Protein AF-A0A1B6LDK2-F1 (afdb_monomer)

Organism: NCBI:txid36148

pLDDT: mean 90.4, std 9.81, range [35.25, 97.88]

Mean predicted aligned error: 4.32 Å

Radius of gyration: 14.38 Å; Cα contacts (8 Å, |Δi|>4): 244; chains: 1; bounding box: 28×33×37 Å

Structure (mmCIF, N/CA/C/O backbone):
data_AF-A0A1B6LDK2-F1
#
_entry.id   AF-A0A1B6LDK2-F1
#
loop_
_atom_site.group_PDB
_atom_site.id
_atom_site.type_symbol
_atom_site.label_atom_id
_atom_site.label_alt_id
_atom_site.label_comp_id
_atom_site.label_asym_id
_atom_site.label_entity_id
_atom_site.label_seq_id
_atom_site.pdbx_PDB_ins_code
_atom_site.Cartn_x
_atom_site.Cartn_y
_atom_site.Cartn_z
_atom_site.occupancy
_atom_site.B_iso_or_equiv
_atom_site.auth_seq_id
_ato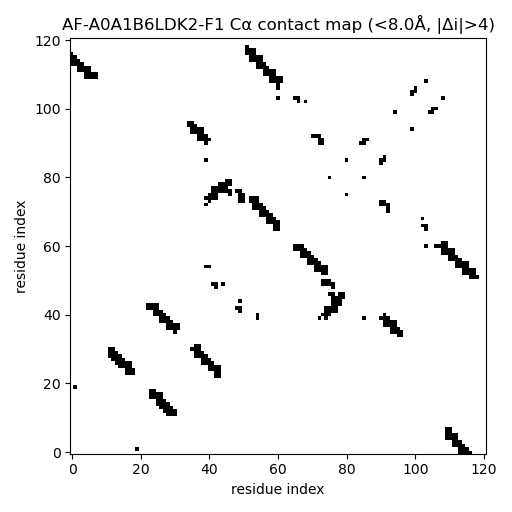m_site.auth_comp_id
_atom_site.auth_asym_id
_atom_site.auth_atom_id
_atom_site.pdbx_PDB_model_num
ATOM 1 N N . GLN A 1 1 ? 1.853 15.120 -6.202 1.00 83.88 1 GLN A N 1
ATOM 2 C CA . GLN A 1 1 ? 1.482 14.537 -4.896 1.00 83.88 1 GLN A CA 1
ATOM 3 C C . GLN A 1 1 ? -0.021 14.329 -4.899 1.00 83.88 1 GLN A C 1
ATOM 5 O O . GLN A 1 1 ? -0.704 15.150 -5.495 1.00 83.88 1 GLN A O 1
ATOM 10 N N . PHE A 1 2 ? -0.528 13.262 -4.289 1.00 91.06 2 PHE A N 1
ATOM 11 C CA . PHE A 1 2 ? -1.969 13.089 -4.068 1.00 91.06 2 PHE A CA 1
ATOM 12 C C . PHE A 1 2 ? -2.224 12.396 -2.729 1.00 91.06 2 PHE A C 1
ATOM 14 O O . PHE A 1 2 ? -1.321 11.740 -2.202 1.00 91.06 2 PHE A O 1
ATOM 21 N N . THR A 1 3 ? -3.448 12.519 -2.220 1.00 92.25 3 THR A N 1
ATOM 22 C CA . THR A 1 3 ? -3.990 11.752 -1.092 1.00 92.25 3 THR A CA 1
ATOM 23 C C . THR A 1 3 ? -5.443 11.374 -1.383 1.00 92.25 3 THR A C 1
ATOM 25 O O . THR A 1 3 ? -6.170 12.127 -2.029 1.00 92.25 3 THR A O 1
ATOM 28 N N . THR A 1 4 ? -5.865 10.189 -0.954 1.00 92.19 4 THR A N 1
ATOM 29 C CA . THR A 1 4 ? -7.238 9.699 -1.109 1.00 92.19 4 THR A CA 1
ATOM 30 C C . THR A 1 4 ? -7.593 8.758 0.038 1.00 92.19 4 THR A C 1
ATOM 32 O O . THR A 1 4 ? -6.749 7.984 0.492 1.00 92.19 4 THR A O 1
ATOM 35 N N . ASP A 1 5 ? -8.825 8.840 0.533 1.00 91.12 5 ASP A N 1
ATOM 36 C CA . ASP A 1 5 ? -9.326 7.923 1.554 1.00 91.12 5 ASP A CA 1
ATOM 37 C C . ASP A 1 5 ? -9.836 6.641 0.884 1.00 91.12 5 ASP A C 1
ATOM 39 O O . ASP A 1 5 ? -10.576 6.677 -0.101 1.00 91.12 5 ASP A O 1
ATOM 43 N N . ILE A 1 6 ? -9.440 5.496 1.428 1.00 88.69 6 ILE A N 1
ATOM 44 C CA . ILE A 1 6 ? -9.841 4.185 0.938 1.00 88.69 6 ILE A CA 1
ATOM 45 C C . ILE A 1 6 ? -11.140 3.755 1.626 1.00 88.69 6 ILE A C 1
ATOM 47 O O . ILE A 1 6 ? -11.262 3.910 2.846 1.00 88.69 6 ILE A O 1
ATOM 51 N N . PRO A 1 7 ? -12.114 3.199 0.879 1.00 78.38 7 PRO A N 1
ATOM 52 C CA . PRO A 1 7 ? -13.342 2.693 1.470 1.00 78.38 7 PRO A CA 1
ATOM 53 C C . PRO A 1 7 ? -13.058 1.658 2.571 1.00 78.38 7 PRO A C 1
ATOM 55 O O . PRO A 1 7 ? -12.173 0.819 2.403 1.00 78.38 7 PRO A O 1
ATOM 58 N N . PRO A 1 8 ? -13.823 1.663 3.676 1.00 68.75 8 PRO A N 1
ATOM 59 C CA . PRO A 1 8 ? -13.591 0.766 4.810 1.00 68.75 8 PRO A CA 1
ATOM 60 C C . PRO A 1 8 ? -13.906 -0.711 4.508 1.00 68.75 8 PRO A C 1
ATOM 62 O O . PRO A 1 8 ? -13.569 -1.582 5.300 1.00 68.75 8 PRO 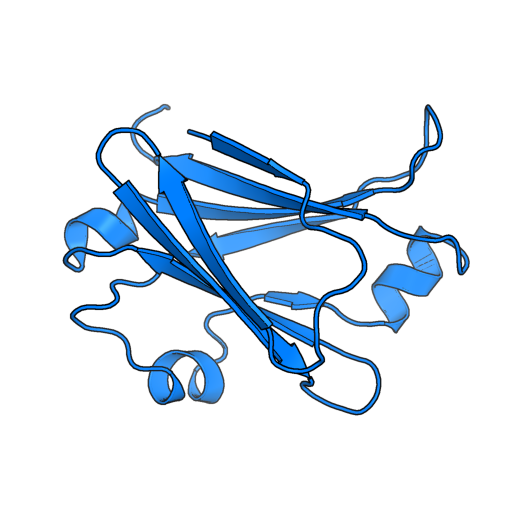A O 1
ATOM 65 N N . CYS A 1 9 ? -14.556 -1.009 3.381 1.00 64.88 9 CYS A N 1
ATOM 66 C CA . CYS A 1 9 ? -15.051 -2.335 3.008 1.00 64.88 9 CYS A CA 1
ATOM 67 C C . CYS A 1 9 ? -14.169 -3.037 1.963 1.00 64.88 9 CYS A C 1
ATOM 69 O O . CYS A 1 9 ? -14.661 -3.549 0.956 1.00 64.88 9 CYS A O 1
ATOM 71 N N . LEU A 1 10 ? -12.854 -3.049 2.176 1.00 66.69 10 LEU A N 1
ATOM 72 C CA . LEU A 1 10 ? -11.965 -3.769 1.273 1.00 66.69 10 LEU A CA 1
ATOM 73 C C . LEU A 1 10 ? -12.091 -5.288 1.462 1.00 66.69 10 LEU A C 1
ATOM 75 O O . LEU A 1 10 ? -12.086 -5.756 2.600 1.00 66.69 10 LEU A O 1
ATOM 79 N N . PRO A 1 11 ? -12.156 -6.073 0.371 1.00 69.56 11 PRO A N 1
ATOM 80 C CA . PRO A 1 11 ? -12.023 -7.522 0.462 1.00 69.56 11 PRO A CA 1
ATOM 81 C C . PRO A 1 11 ? -10.626 -7.896 0.981 1.00 69.56 11 PRO A C 1
ATOM 83 O O . PRO A 1 11 ? -9.674 -7.139 0.778 1.00 69.56 11 PRO A O 1
ATOM 86 N N . GLU A 1 12 ? -10.485 -9.084 1.584 1.00 73.00 12 GLU A N 1
ATOM 87 C CA . GLU A 1 12 ? -9.219 -9.574 2.169 1.00 73.00 12 GLU A CA 1
ATOM 88 C C . GLU A 1 12 ? -8.030 -9.418 1.204 1.00 73.00 12 GLU A C 1
ATOM 90 O O . GLU A 1 12 ? -6.944 -9.004 1.595 1.00 73.00 12 GLU A O 1
ATOM 95 N N . HIS A 1 13 ? -8.258 -9.638 -0.093 1.00 85.81 13 HIS A N 1
ATOM 96 C CA . HIS A 1 13 ? -7.269 -9.427 -1.148 1.00 85.81 13 HIS A CA 1
ATOM 97 C C . HIS A 1 13 ? -7.623 -8.244 -2.056 1.00 85.81 13 HIS A C 1
ATOM 99 O O . HIS A 1 13 ? -7.931 -8.417 -3.237 1.00 85.81 13 HIS A O 1
ATOM 105 N N . ALA A 1 14 ? -7.506 -7.019 -1.558 1.00 90.88 14 ALA A N 1
ATOM 106 C CA . ALA A 1 14 ? -7.812 -5.832 -2.349 1.00 90.88 14 ALA A CA 1
ATOM 107 C C . ALA A 1 14 ? -6.707 -5.477 -3.359 1.00 90.88 14 ALA A C 1
ATOM 109 O O . ALA A 1 14 ? -5.509 -5.566 -3.080 1.00 90.88 14 ALA A O 1
ATOM 110 N N . LEU A 1 15 ? -7.119 -5.073 -4.560 1.00 93.44 15 LEU A N 1
ATOM 111 C CA . LEU A 1 15 ? -6.303 -4.332 -5.519 1.00 93.44 15 LEU A CA 1
ATOM 112 C C . LEU A 1 15 ? -7.090 -3.080 -5.895 1.00 93.44 15 LEU A C 1
ATOM 114 O O . LEU A 1 15 ? -8.198 -3.185 -6.414 1.00 93.44 15 LEU A O 1
ATOM 118 N N . ILE A 1 16 ? -6.519 -1.916 -5.622 1.00 93.50 16 ILE A N 1
ATOM 119 C CA . ILE A 1 16 ? -7.155 -0.627 -5.866 1.00 93.50 16 ILE A CA 1
ATOM 120 C C . ILE A 1 16 ? -6.326 0.111 -6.899 1.00 93.50 16 ILE A C 1
ATOM 122 O O . ILE A 1 16 ? -5.148 0.403 -6.681 1.00 93.50 16 ILE A O 1
ATOM 126 N N . THR A 1 17 ? -6.950 0.416 -8.027 1.00 94.44 17 THR A N 1
ATOM 127 C CA . THR A 1 17 ? -6.352 1.280 -9.037 1.00 94.44 17 THR A CA 1
ATOM 128 C C . THR A 1 17 ? -6.654 2.727 -8.688 1.00 94.44 17 THR A C 1
ATOM 130 O O . THR A 1 17 ? -7.810 3.101 -8.512 1.00 94.44 17 THR A O 1
ATOM 133 N N . ILE A 1 18 ? -5.609 3.543 -8.591 1.00 93.75 18 ILE A N 1
ATOM 134 C CA . ILE A 1 18 ? -5.713 4.974 -8.321 1.00 93.75 18 ILE A CA 1
ATOM 135 C C . ILE A 1 18 ? -5.136 5.704 -9.525 1.00 93.75 18 ILE A C 1
ATOM 137 O O . ILE A 1 18 ? -3.964 5.536 -9.861 1.00 93.75 18 ILE A O 1
ATOM 141 N N . THR A 1 19 ? -5.957 6.506 -10.188 1.00 93.50 19 THR A N 1
ATOM 142 C CA . THR A 1 19 ? -5.551 7.301 -11.348 1.00 93.50 19 THR A CA 1
ATOM 143 C C . THR A 1 19 ? -5.467 8.769 -10.966 1.00 93.50 19 THR A C 1
ATOM 145 O O . THR A 1 19 ? -6.415 9.322 -10.413 1.00 93.50 19 THR A O 1
ATOM 148 N N . THR A 1 20 ? -4.352 9.410 -11.296 1.00 88.94 20 THR A N 1
ATOM 149 C CA . THR A 1 20 ? -4.202 10.869 -11.251 1.00 88.94 20 THR A CA 1
ATOM 150 C C . THR A 1 20 ? -3.914 11.378 -12.656 1.00 88.94 20 THR A C 1
ATOM 152 O O . THR A 1 20 ? -3.608 10.592 -13.554 1.00 88.94 20 THR A O 1
ATOM 155 N N . GLU A 1 21 ? -3.920 12.694 -12.851 1.00 80.94 21 GLU A N 1
ATOM 156 C CA . GLU A 1 21 ? -3.440 13.289 -14.099 1.00 80.94 21 GLU A CA 1
ATOM 157 C C . GLU A 1 21 ? -1.997 12.816 -14.375 1.00 80.94 21 GLU A C 1
ATOM 159 O O . GLU A 1 21 ? -1.064 13.108 -13.625 1.00 80.94 21 GLU A O 1
ATOM 164 N N . GLY A 1 22 ? -1.834 11.971 -15.397 1.00 84.69 22 GLY A N 1
ATOM 165 C CA . GLY A 1 22 ? -0.543 11.444 -15.854 1.00 84.69 22 GLY A CA 1
ATOM 166 C C . GLY A 1 22 ? -0.013 10.177 -15.167 1.00 84.69 22 GLY A C 1
ATOM 167 O O . GLY A 1 22 ? 1.037 9.674 -15.579 1.00 84.69 22 GLY A O 1
ATOM 168 N N . ASN A 1 23 ? -0.689 9.618 -14.156 1.00 91.50 23 ASN A N 1
ATOM 169 C CA . ASN A 1 23 ? -0.205 8.415 -13.468 1.00 91.50 23 ASN A CA 1
ATOM 170 C C . ASN A 1 23 ? -1.315 7.423 -13.129 1.00 91.50 23 ASN A C 1
ATOM 172 O O . ASN A 1 23 ? -2.422 7.797 -12.757 1.00 91.50 23 ASN A O 1
ATOM 176 N N . VAL A 1 24 ? -0.963 6.140 -13.185 1.00 95.44 24 VAL A N 1
ATOM 177 C CA . VAL A 1 24 ? -1.794 5.040 -12.696 1.00 95.44 24 VAL A CA 1
ATOM 178 C C . VAL A 1 24 ? -1.007 4.310 -11.623 1.00 95.44 24 VAL A C 1
ATOM 180 O O . VAL A 1 24 ? 0.142 3.924 -11.845 1.00 95.44 24 VAL A O 1
ATOM 183 N N . TYR A 1 25 ? -1.625 4.137 -10.466 1.00 96.44 25 TYR A N 1
ATOM 184 C CA . TYR A 1 25 ? -1.077 3.427 -9.326 1.00 96.44 25 TYR A CA 1
ATOM 185 C C . TYR A 1 25 ? -1.943 2.220 -9.002 1.00 96.44 25 TYR A C 1
ATOM 187 O O . TYR A 1 25 ? -3.151 2.226 -9.232 1.00 96.44 25 TYR A O 1
ATOM 195 N N . PHE A 1 26 ? -1.322 1.199 -8.432 1.00 96.31 26 PHE A N 1
ATOM 196 C CA . PHE A 1 26 ? -1.990 -0.011 -7.984 1.00 96.31 26 PHE A CA 1
ATOM 197 C C . PHE A 1 26 ? -1.621 -0.244 -6.531 1.00 96.31 26 PHE A C 1
ATOM 199 O O . PHE A 1 26 ? -0.515 -0.703 -6.250 1.00 96.31 26 PHE A O 1
ATOM 206 N N . LEU A 1 27 ? -2.523 0.093 -5.614 1.00 96.25 27 LEU A N 1
ATOM 207 C CA . LEU A 1 27 ? -2.383 -0.266 -4.211 1.00 96.25 27 LEU A CA 1
ATOM 208 C C . LEU A 1 27 ? -2.868 -1.699 -4.032 1.00 96.25 27 LEU A C 1
ATOM 210 O O . LEU A 1 27 ? -4.005 -2.031 -4.369 1.00 96.25 27 LEU A O 1
ATOM 214 N N . LYS A 1 28 ? -2.012 -2.542 -3.477 1.00 95.44 28 LYS A N 1
ATOM 215 C CA . LYS A 1 28 ? -2.317 -3.933 -3.193 1.00 95.44 28 LYS A CA 1
ATOM 216 C C . LYS A 1 28 ? -2.239 -4.158 -1.694 1.00 95.44 28 LYS A C 1
ATOM 218 O O . LYS A 1 28 ? -1.282 -3.724 -1.059 1.00 95.44 28 LYS A O 1
ATOM 223 N N . ILE A 1 29 ? -3.262 -4.809 -1.154 1.00 94.44 29 ILE A N 1
ATOM 224 C CA . ILE A 1 29 ? -3.376 -5.143 0.266 1.00 94.44 29 ILE A CA 1
ATOM 225 C C . ILE A 1 29 ? -3.774 -6.611 0.357 1.00 94.44 29 ILE A C 1
ATOM 227 O O . ILE A 1 29 ? -4.647 -7.059 -0.391 1.00 94.44 29 ILE A O 1
ATOM 231 N N . ILE A 1 30 ? -3.104 -7.355 1.231 1.00 94.38 30 ILE A N 1
ATOM 232 C CA . ILE A 1 30 ? -3.398 -8.763 1.506 1.00 94.38 30 ILE A CA 1
ATOM 233 C C . ILE A 1 30 ? -3.238 -9.106 2.981 1.00 94.38 30 ILE A C 1
ATOM 235 O O . ILE A 1 30 ? -2.450 -8.444 3.663 1.00 94.38 30 ILE A O 1
ATOM 239 N N . PRO A 1 31 ? -3.909 -10.162 3.468 1.00 93.31 31 PRO A N 1
ATOM 240 C CA . PRO A 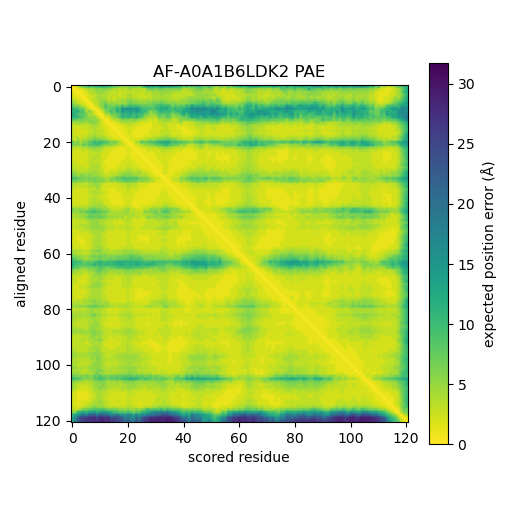1 31 ? -3.596 -10.734 4.764 1.00 93.31 31 PRO A CA 1
ATOM 241 C C . PRO A 1 31 ? -2.166 -11.282 4.756 1.00 93.31 31 PRO A C 1
ATOM 243 O O . PRO A 1 31 ? -1.732 -11.948 3.810 1.00 93.31 31 PRO A O 1
ATOM 246 N N . LYS A 1 32 ? -1.421 -10.995 5.822 1.00 91.3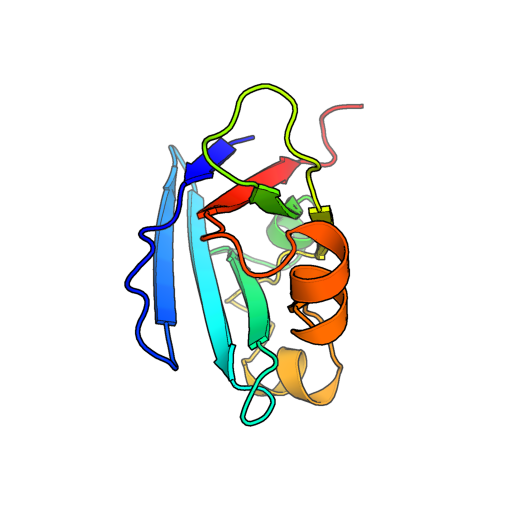1 32 LYS A N 1
ATOM 247 C CA . LYS A 1 32 ? -0.151 -11.664 6.132 1.00 91.31 32 LYS A CA 1
ATOM 248 C C . LYS A 1 32 ? -0.380 -12.855 7.065 1.00 91.31 32 LYS A C 1
ATOM 250 O O . LYS A 1 32 ? 0.344 -13.844 6.974 1.00 91.31 32 LYS A O 1
ATOM 255 N N . ASN A 1 33 ? -1.368 -12.732 7.945 1.00 9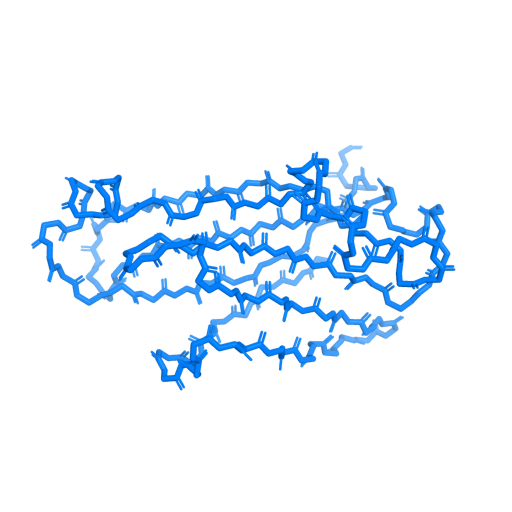0.25 33 ASN A N 1
ATOM 256 C CA . ASN A 1 33 ? -1.911 -13.746 8.848 1.00 90.25 33 ASN A CA 1
ATOM 257 C C . ASN A 1 33 ? -3.370 -13.352 9.177 1.00 90.25 33 ASN A C 1
ATOM 259 O O . ASN A 1 33 ? -3.904 -12.441 8.544 1.00 90.25 33 ASN A O 1
ATOM 263 N N . ASP A 1 34 ? -3.995 -13.998 10.164 1.00 84.88 34 ASP A N 1
ATOM 264 C CA . ASP A 1 34 ? -5.402 -13.772 10.549 1.00 84.88 34 ASP A CA 1
ATOM 265 C C . ASP A 1 34 ? -5.722 -12.333 10.998 1.00 84.88 34 ASP A C 1
ATOM 267 O O . ASP A 1 34 ? -6.889 -11.955 11.107 1.00 84.88 34 ASP A O 1
ATOM 271 N N . SER A 1 35 ? -4.705 -11.523 11.299 1.00 86.88 35 SER A N 1
ATOM 272 C CA . SER A 1 35 ? -4.875 -10.192 11.886 1.00 86.88 35 SER A CA 1
ATOM 273 C C . SER A 1 35 ? -4.099 -9.073 11.198 1.00 86.88 35 SER A C 1
ATOM 275 O O . SER A 1 35 ? -4.535 -7.922 11.227 1.00 86.88 35 SER A O 1
ATOM 277 N N . ASP A 1 36 ? -2.949 -9.383 10.612 1.00 93.12 36 ASP A N 1
ATOM 278 C CA . ASP A 1 36 ? -2.039 -8.402 10.038 1.00 93.12 36 ASP A CA 1
ATOM 279 C C . ASP A 1 36 ? -2.222 -8.305 8.531 1.00 93.12 36 ASP A C 1
ATOM 281 O O . ASP A 1 36 ? -2.413 -9.306 7.834 1.00 93.12 36 ASP A O 1
ATOM 285 N N . PHE A 1 37 ? -2.044 -7.096 8.009 1.00 93.12 37 PHE A N 1
ATOM 286 C CA . PHE A 1 37 ? -2.124 -6.829 6.580 1.00 93.12 37 PHE A CA 1
ATOM 287 C C . PHE A 1 37 ? -0.780 -6.385 6.031 1.00 93.12 37 PHE A C 1
ATOM 289 O O . PHE A 1 37 ? -0.048 -5.623 6.659 1.00 93.12 37 PHE A O 1
ATOM 296 N N . PHE A 1 38 ? -0.471 -6.821 4.818 1.00 95.94 38 PHE A N 1
ATOM 297 C CA . PHE A 1 38 ? 0.682 -6.359 4.070 1.00 95.94 38 PHE A CA 1
ATOM 298 C C . PHE A 1 38 ? 0.221 -5.545 2.866 1.00 95.94 38 PHE A C 1
ATOM 300 O O . PHE A 1 38 ? -0.578 -6.014 2.051 1.00 95.94 38 PHE A O 1
ATOM 307 N N . ALA A 1 39 ? 0.713 -4.312 2.775 1.00 95.81 39 ALA A N 1
ATOM 308 C CA . ALA A 1 39 ? 0.298 -3.342 1.776 1.00 95.81 39 ALA A CA 1
ATOM 309 C C . ALA A 1 39 ? 1.493 -2.769 1.013 1.00 95.81 39 ALA A C 1
ATOM 311 O O . ALA A 1 39 ? 2.543 -2.475 1.582 1.00 95.81 39 ALA A O 1
ATOM 312 N N . TRP A 1 40 ? 1.336 -2.561 -0.286 1.00 97.62 40 TRP A N 1
ATOM 313 C CA . TRP A 1 40 ? 2.326 -1.876 -1.112 1.00 97.62 40 TRP A CA 1
ATOM 314 C C . TRP A 1 40 ? 1.656 -1.263 -2.325 1.00 97.62 40 TRP A C 1
ATOM 316 O O . TRP A 1 40 ? 0.471 -1.471 -2.582 1.00 97.62 40 TRP A O 1
ATOM 326 N N . MET A 1 41 ? 2.438 -0.521 -3.101 1.00 97.69 41 MET A N 1
ATOM 327 C CA . MET A 1 41 ? 1.924 0.130 -4.286 1.00 97.69 41 MET A CA 1
ATOM 328 C C . MET A 1 41 ? 2.876 0.003 -5.466 1.00 97.69 41 MET A C 1
ATOM 330 O O . MET A 1 41 ? 4.087 0.192 -5.330 1.00 97.69 41 MET A O 1
ATOM 334 N N . TRP A 1 42 ? 2.298 -0.261 -6.633 1.00 97.88 42 TRP A N 1
ATOM 335 C CA . TRP A 1 42 ? 2.967 -0.095 -7.913 1.00 97.88 42 TRP A CA 1
ATOM 336 C C . TRP A 1 42 ? 2.573 1.214 -8.589 1.00 97.88 42 TRP A C 1
ATOM 338 O O . TRP A 1 42 ? 1.474 1.725 -8.387 1.00 97.88 42 TRP A O 1
ATOM 348 N N . VAL A 1 43 ? 3.446 1.711 -9.458 1.00 96.69 43 VAL A N 1
ATOM 349 C CA . VAL A 1 43 ? 3.124 2.706 -10.480 1.00 96.69 43 VAL A CA 1
ATOM 350 C C . VAL A 1 43 ? 3.245 2.068 -11.861 1.00 96.69 43 VAL A C 1
ATOM 352 O O . VAL A 1 43 ? 4.175 1.301 -12.128 1.00 96.69 43 VAL A O 1
ATOM 355 N N . LEU A 1 44 ? 2.320 2.409 -12.757 1.00 95.12 44 LEU A N 1
ATOM 356 C CA . LEU A 1 44 ? 2.440 2.104 -14.175 1.00 95.12 44 LEU A CA 1
ATOM 357 C C . LEU A 1 44 ? 3.551 2.975 -14.777 1.00 95.12 44 LEU A C 1
ATOM 359 O O . LEU A 1 44 ? 3.391 4.179 -15.020 1.00 95.12 44 LEU A O 1
ATOM 363 N N . GLY A 1 45 ? 4.715 2.362 -14.953 1.00 91.06 45 GLY A N 1
ATOM 364 C CA . GLY A 1 45 ? 5.909 2.987 -15.499 1.00 91.06 45 GLY A CA 1
ATOM 365 C C . GLY A 1 45 ? 7.166 2.216 -15.120 1.00 91.06 45 GLY A C 1
ATOM 366 O O . GLY A 1 45 ? 7.097 1.201 -14.433 1.00 91.06 45 GLY A O 1
ATOM 367 N N . GLY A 1 46 ? 8.309 2.706 -15.599 1.00 91.44 46 GLY A N 1
ATOM 368 C CA . GLY A 1 46 ? 9.612 2.096 -15.348 1.00 91.44 46 GLY A CA 1
ATOM 369 C C . GLY A 1 46 ? 10.222 2.452 -13.989 1.00 91.44 46 GLY A C 1
ATOM 370 O O . GLY A 1 46 ? 9.708 3.281 -13.232 1.00 91.44 46 GLY A O 1
ATOM 371 N N . LYS A 1 47 ? 11.385 1.852 -13.721 1.00 90.75 47 LYS A N 1
ATOM 372 C CA . LYS A 1 47 ? 12.130 1.956 -12.457 1.00 90.75 47 LYS A CA 1
ATOM 373 C C . LYS A 1 47 ? 12.398 3.400 -12.007 1.00 90.75 47 LYS A C 1
ATOM 375 O O . LYS A 1 47 ? 12.068 3.735 -10.876 1.00 90.75 47 LYS A O 1
ATOM 380 N N . PHE A 1 48 ? 12.885 4.271 -12.894 1.00 89.69 48 PHE A N 1
ATOM 381 C CA . PHE A 1 48 ? 13.179 5.676 -12.562 1.00 89.69 48 PHE A CA 1
ATOM 382 C C . PHE A 1 48 ? 11.963 6.440 -12.026 1.00 89.69 48 PHE A C 1
ATOM 384 O O . PHE A 1 48 ? 12.064 7.199 -11.065 1.00 89.69 48 PHE A O 1
ATOM 391 N N . LYS A 1 49 ? 10.788 6.203 -12.622 1.00 90.94 49 LYS A N 1
ATOM 392 C CA . LYS A 1 49 ? 9.536 6.824 -12.186 1.00 90.94 49 LYS A CA 1
ATOM 393 C C . LYS A 1 49 ? 9.157 6.354 -10.784 1.00 90.94 49 LYS A C 1
ATOM 395 O O . LYS A 1 49 ? 8.778 7.168 -9.952 1.00 90.94 49 LYS A O 1
ATOM 400 N N . ALA A 1 50 ? 9.276 5.055 -10.522 1.00 93.69 50 ALA A N 1
ATOM 401 C CA . ALA A 1 50 ? 8.963 4.466 -9.225 1.00 93.69 50 ALA A CA 1
ATOM 402 C C . ALA A 1 50 ? 9.911 4.953 -8.114 1.00 93.69 50 ALA A C 1
ATOM 404 O O . ALA A 1 50 ? 9.456 5.330 -7.038 1.00 93.69 50 ALA A O 1
ATOM 405 N N . GLU A 1 51 ? 11.216 5.036 -8.391 1.00 93.75 51 GLU A N 1
ATOM 406 C CA . GLU A 1 51 ? 12.234 5.489 -7.429 1.00 93.75 51 GLU A CA 1
ATOM 407 C C . GLU A 1 51 ? 12.059 6.944 -6.978 1.00 93.75 51 GLU A C 1
ATOM 409 O O . GLU A 1 51 ? 12.476 7.308 -5.869 1.00 93.75 51 GLU A O 1
ATOM 414 N N . ALA A 1 52 ? 11.433 7.771 -7.818 1.00 92.69 52 ALA A N 1
ATOM 415 C CA . ALA A 1 52 ? 11.091 9.150 -7.497 1.00 92.69 52 ALA A CA 1
ATOM 416 C C . ALA A 1 52 ? 9.896 9.265 -6.538 1.00 92.69 52 ALA A C 1
ATOM 418 O O . ALA A 1 52 ? 9.644 10.350 -6.024 1.00 92.69 52 ALA A O 1
ATOM 419 N N . LEU A 1 53 ? 9.164 8.182 -6.272 1.00 95.00 53 LEU A N 1
ATOM 420 C CA . LEU A 1 53 ? 7.905 8.210 -5.538 1.00 95.00 53 LEU A CA 1
ATOM 421 C C . LEU A 1 53 ? 8.022 7.514 -4.177 1.00 95.00 53 LEU A C 1
ATOM 423 O O . LEU A 1 53 ? 8.792 6.569 -3.988 1.00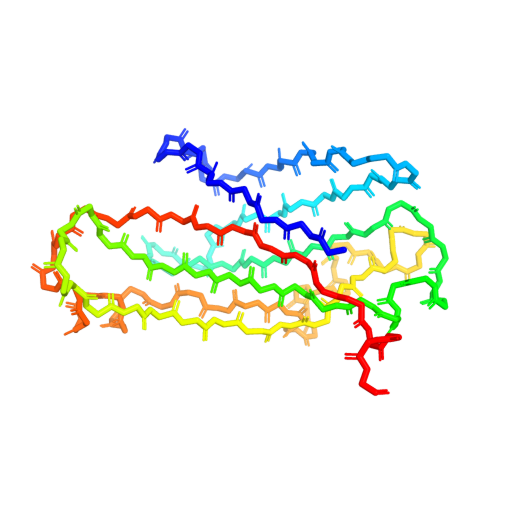 95.00 53 LEU A O 1
ATOM 427 N N . LYS A 1 54 ? 7.210 7.962 -3.218 1.00 96.44 54 LYS A N 1
ATOM 428 C CA . LYS A 1 54 ? 7.011 7.290 -1.928 1.00 96.44 54 LYS A CA 1
ATOM 429 C C . LYS A 1 54 ? 5.527 7.102 -1.658 1.00 96.44 54 LYS A C 1
ATOM 431 O O . LYS A 1 54 ? 4.756 8.049 -1.809 1.00 96.44 54 LYS A O 1
ATOM 436 N N . LEU A 1 55 ? 5.166 5.899 -1.226 1.00 96.56 55 LEU A N 1
ATOM 437 C CA . LEU A 1 55 ? 3.862 5.588 -0.661 1.00 96.56 55 LEU A CA 1
ATOM 438 C C . LEU A 1 55 ? 3.797 6.133 0.768 1.00 96.56 55 LEU A C 1
ATOM 440 O O . LEU A 1 55 ? 4.749 5.986 1.538 1.00 96.56 55 LEU A O 1
ATOM 444 N N . ILE A 1 56 ? 2.665 6.736 1.108 1.00 97.25 56 ILE A N 1
ATOM 445 C CA . ILE A 1 56 ? 2.292 7.143 2.458 1.00 97.25 56 ILE A CA 1
ATOM 446 C C . ILE A 1 56 ? 0.960 6.460 2.771 1.00 97.25 56 ILE A C 1
ATOM 448 O O . ILE A 1 56 ? -0.006 6.646 2.035 1.00 97.25 56 ILE A O 1
ATOM 452 N N . LEU A 1 57 ? 0.914 5.661 3.833 1.00 95.81 57 LEU A N 1
ATOM 453 C CA . LEU A 1 57 ? -0.329 5.116 4.378 1.00 95.81 57 LEU A CA 1
ATOM 454 C C . LEU A 1 57 ? -0.582 5.766 5.727 1.00 95.81 57 LEU A C 1
ATOM 456 O O . LEU A 1 57 ? 0.276 5.679 6.603 1.00 95.81 57 LEU A O 1
ATOM 460 N N . THR A 1 58 ? -1.746 6.376 5.895 1.00 95.56 58 THR A N 1
ATOM 461 C CA . THR A 1 58 ? -2.138 7.010 7.151 1.00 95.56 58 THR A CA 1
ATOM 462 C C . THR A 1 58 ? -3.412 6.363 7.665 1.00 95.56 58 THR A C 1
ATOM 464 O O . THR A 1 58 ? -4.433 6.340 6.985 1.00 95.56 58 THR A O 1
ATOM 467 N N . LEU A 1 59 ? -3.342 5.818 8.872 1.00 94.00 59 LEU A N 1
ATOM 468 C CA . LEU A 1 59 ? -4.485 5.325 9.623 1.00 94.00 59 LEU A CA 1
ATOM 469 C C . LEU A 1 59 ? -4.949 6.420 10.582 1.00 94.00 59 LEU A C 1
ATOM 471 O O . LEU A 1 59 ? -4.125 6.997 11.294 1.00 94.00 59 LEU A O 1
ATOM 475 N N . ARG A 1 60 ? -6.253 6.697 10.599 1.00 92.81 60 ARG A N 1
ATOM 476 C CA . ARG A 1 60 ? -6.871 7.720 11.459 1.00 92.81 60 ARG A CA 1
ATOM 477 C C . ARG A 1 60 ? -8.327 7.389 11.765 1.00 92.81 60 ARG A C 1
ATOM 479 O O . ARG A 1 60 ? -8.969 6.669 11.000 1.00 92.81 60 ARG A O 1
ATOM 486 N N . THR A 1 61 ? -8.871 7.927 12.852 1.00 91.50 61 THR A N 1
ATOM 487 C CA . THR A 1 61 ? -10.318 7.832 13.122 1.00 91.50 61 THR A CA 1
ATOM 488 C C . THR A 1 61 ? -11.050 9.055 12.559 1.00 91.50 61 THR A C 1
ATOM 490 O O . THR A 1 61 ? -10.438 9.941 11.967 1.00 91.50 61 THR A O 1
ATOM 493 N N . SER A 1 62 ? -12.375 9.110 12.696 1.00 87.44 62 SER A N 1
ATOM 494 C CA . SER A 1 62 ? -13.161 10.306 12.356 1.00 87.44 62 SER A CA 1
ATOM 495 C C . SER A 1 62 ? -13.168 11.377 13.449 1.00 87.44 62 SER A C 1
ATOM 497 O O . SER A 1 62 ? -13.770 12.428 13.249 1.00 87.44 62 SER A O 1
ATOM 499 N N . GLU A 1 63 ? -12.574 11.107 14.608 1.00 88.19 63 GLU A N 1
ATOM 500 C CA . GLU A 1 63 ? -12.576 12.034 15.734 1.00 88.19 63 GLU A CA 1
ATOM 501 C C . GLU A 1 63 ? -11.523 13.127 15.543 1.00 88.19 63 GLU A C 1
ATOM 503 O O . GLU A 1 63 ? -10.359 12.853 15.228 1.00 88.19 63 GLU A O 1
ATOM 508 N N . VAL A 1 64 ? -11.957 14.365 15.778 1.00 78.31 64 VAL A N 1
ATOM 509 C CA . VAL A 1 64 ? -11.095 15.539 15.915 1.00 78.31 64 VAL A CA 1
ATOM 510 C C . VAL A 1 64 ? -10.186 15.272 17.125 1.00 78.31 64 VAL A C 1
ATOM 512 O O . VAL A 1 64 ? -10.693 14.931 18.186 1.00 78.31 64 VAL A O 1
ATOM 515 N N . ASP A 1 65 ? -8.865 15.329 16.938 1.00 84.44 65 ASP A N 1
ATOM 516 C CA . ASP A 1 65 ? -7.806 15.013 17.926 1.00 84.44 65 ASP A CA 1
ATOM 517 C C . ASP A 1 65 ? -7.474 13.528 18.166 1.00 84.44 65 ASP A C 1
ATOM 519 O O . ASP A 1 65 ? -6.723 13.190 19.086 1.00 84.44 65 ASP A O 1
ATOM 523 N N . SER A 1 66 ? -7.963 12.614 17.323 1.00 86.75 66 SER A N 1
ATOM 524 C CA . SER A 1 66 ? -7.468 11.231 17.370 1.00 86.75 66 SER A CA 1
ATOM 525 C C . SER A 1 66 ? -6.012 11.113 16.894 1.00 86.75 66 SER A C 1
ATOM 527 O O . SER A 1 66 ? -5.588 11.867 16.016 1.00 86.75 66 SER A O 1
ATOM 529 N N . PRO A 1 67 ? -5.228 10.166 17.449 1.00 91.50 67 PRO A N 1
ATOM 530 C CA . PRO A 1 67 ? -3.876 9.908 16.964 1.00 91.50 67 PRO A CA 1
ATOM 531 C C . PRO A 1 67 ? -3.892 9.483 15.491 1.00 91.50 67 PRO A C 1
ATOM 533 O O . PRO A 1 67 ? -4.866 8.908 15.012 1.00 91.50 67 PRO A O 1
ATOM 536 N N . GLU A 1 68 ? -2.786 9.701 14.785 1.00 93.38 68 GLU A N 1
ATOM 537 C CA . GLU A 1 68 ? -2.583 9.185 13.430 1.00 93.38 68 GLU A CA 1
ATOM 538 C C . GLU A 1 68 ? -1.370 8.251 13.400 1.00 93.38 68 GLU A C 1
ATOM 540 O O . GLU A 1 68 ? -0.322 8.555 13.974 1.00 93.38 68 GLU A O 1
ATOM 545 N N . LEU A 1 69 ? -1.483 7.127 12.689 1.00 94.94 69 LEU A N 1
ATOM 546 C CA . LEU A 1 69 ? -0.332 6.278 12.373 1.00 94.94 69 LEU A CA 1
ATOM 547 C C . LEU A 1 69 ? 0.019 6.439 10.906 1.00 94.94 69 LEU A C 1
ATOM 549 O O . LEU A 1 69 ? -0.778 6.091 10.038 1.00 94.94 69 LEU A O 1
ATOM 553 N N . THR A 1 70 ? 1.225 6.930 10.633 1.00 95.94 70 THR A N 1
ATOM 554 C CA . THR A 1 70 ? 1.716 7.118 9.267 1.00 95.94 70 THR A CA 1
ATOM 555 C C . THR A 1 70 ? 2.883 6.189 8.969 1.00 95.94 70 THR A C 1
ATOM 557 O O . THR A 1 70 ? 3.911 6.213 9.643 1.00 95.94 70 THR A O 1
ATOM 560 N N . PHE A 1 71 ? 2.749 5.432 7.888 1.00 95.94 71 PHE A N 1
ATOM 561 C CA . PHE A 1 71 ? 3.748 4.516 7.361 1.00 95.94 71 PHE A CA 1
ATOM 562 C C . PHE A 1 71 ? 4.234 5.013 6.004 1.00 95.94 71 PHE A C 1
ATOM 564 O O . PHE A 1 71 ? 3.471 5.592 5.228 1.00 95.94 71 PHE A O 1
ATOM 571 N N . LYS A 1 72 ? 5.513 4.785 5.704 1.00 96.56 72 LYS A N 1
ATOM 572 C CA . LYS A 1 72 ? 6.124 5.188 4.436 1.00 96.56 72 LYS A CA 1
ATOM 573 C C . LYS A 1 72 ? 6.861 4.013 3.819 1.00 96.56 72 LYS A C 1
ATOM 575 O O . LYS A 1 72 ? 7.581 3.308 4.519 1.00 96.56 72 LYS A O 1
ATOM 580 N N . SER A 1 73 ? 6.739 3.851 2.510 1.00 96.81 73 SER A N 1
ATOM 581 C CA . SER A 1 73 ? 7.517 2.868 1.754 1.00 96.81 73 SER A CA 1
ATOM 582 C C . SER A 1 73 ? 7.818 3.362 0.341 1.00 96.81 73 SER A C 1
ATOM 584 O O . SER A 1 73 ? 7.319 4.399 -0.107 1.00 96.81 73 SER A O 1
ATOM 586 N N . ALA A 1 74 ? 8.704 2.652 -0.354 1.00 96.56 74 ALA A N 1
ATOM 587 C CA . ALA A 1 74 ? 8.958 2.907 -1.764 1.00 96.56 74 ALA A CA 1
ATOM 588 C C . ALA A 1 74 ? 7.747 2.500 -2.615 1.00 96.56 74 ALA A C 1
ATOM 590 O O . ALA A 1 74 ? 7.024 1.559 -2.286 1.00 96.56 74 ALA A O 1
ATOM 591 N N . VAL A 1 75 ? 7.560 3.197 -3.734 1.00 97.06 75 VAL A N 1
ATOM 592 C CA . VAL A 1 75 ? 6.657 2.747 -4.797 1.00 97.06 75 VAL A CA 1
ATOM 593 C C . VAL A 1 75 ? 7.436 1.848 -5.742 1.00 97.06 75 VAL A C 1
ATOM 595 O O . VAL A 1 75 ? 8.600 2.116 -6.041 1.00 97.06 75 VAL A O 1
ATOM 598 N N . HIS A 1 76 ? 6.794 0.794 -6.233 1.00 97.62 76 HIS A N 1
ATOM 599 C CA . HIS A 1 76 ? 7.418 -0.174 -7.129 1.00 97.62 76 HIS A CA 1
ATOM 600 C C . HIS A 1 76 ? 7.037 0.073 -8.582 1.00 97.62 76 HIS A C 1
ATOM 602 O O . HIS A 1 76 ? 5.930 0.496 -8.897 1.00 97.62 76 HIS A O 1
ATOM 608 N N . SER A 1 77 ? 7.955 -0.217 -9.494 1.00 97.00 77 SER A N 1
ATOM 609 C CA . SER A 1 77 ? 7.668 -0.193 -10.927 1.00 97.00 77 SER A CA 1
ATOM 610 C C . SER A 1 77 ? 6.901 -1.458 -11.289 1.00 97.00 77 SER A C 1
ATOM 612 O O . SER A 1 77 ? 7.412 -2.562 -11.092 1.00 97.00 77 SER A O 1
ATOM 614 N N . LEU A 1 78 ? 5.689 -1.317 -11.833 1.00 94.56 78 LEU A N 1
ATOM 615 C CA . LEU A 1 78 ? 4.930 -2.477 -12.310 1.00 94.56 78 LEU A CA 1
ATOM 616 C C . LEU A 1 78 ? 5.659 -3.194 -13.459 1.00 94.56 78 LEU A C 1
ATOM 618 O O . LEU A 1 78 ? 5.503 -4.395 -13.636 1.00 94.56 78 LEU A O 1
ATOM 622 N N . ALA A 1 79 ? 6.490 -2.468 -14.214 1.00 93.62 79 ALA A N 1
ATOM 623 C CA . ALA A 1 79 ? 7.246 -3.016 -15.336 1.00 93.62 79 ALA A CA 1
ATOM 624 C C . ALA A 1 79 ? 8.435 -3.900 -14.916 1.00 93.62 79 ALA A C 1
ATOM 626 O O . ALA A 1 79 ? 9.007 -4.577 -15.763 1.00 93.62 79 ALA A O 1
ATOM 627 N N . SER A 1 80 ? 8.859 -3.863 -13.646 1.00 93.56 80 SER A N 1
ATOM 628 C CA . SER A 1 80 ? 10.113 -4.507 -13.219 1.00 93.56 80 SER A CA 1
ATOM 629 C C . SER A 1 80 ? 10.081 -5.158 -11.839 1.00 93.56 80 SER A C 1
ATOM 631 O O . SER A 1 80 ? 11.094 -5.714 -11.427 1.00 93.56 80 SER A O 1
ATOM 633 N N . THR A 1 81 ? 8.978 -5.052 -11.101 1.00 9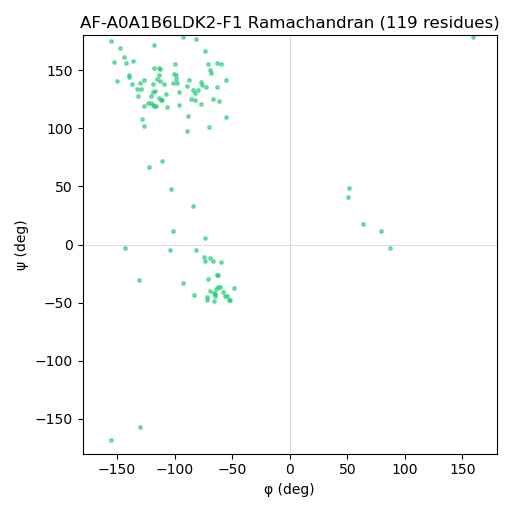6.69 81 THR A N 1
ATOM 634 C CA . THR A 1 81 ? 8.865 -5.610 -9.752 1.00 96.69 81 THR A CA 1
ATOM 635 C C . THR A 1 81 ? 7.615 -6.469 -9.675 1.00 96.69 81 THR A C 1
ATOM 637 O O . THR A 1 81 ? 6.497 -5.945 -9.655 1.00 96.69 81 THR A O 1
ATOM 640 N N . SER A 1 82 ? 7.799 -7.786 -9.612 1.00 95.69 82 SER A N 1
ATOM 641 C CA . SER A 1 82 ? 6.685 -8.722 -9.491 1.00 95.69 82 SER A CA 1
ATOM 642 C C . SER A 1 82 ? 6.080 -8.706 -8.086 1.00 95.69 82 SER A C 1
ATOM 644 O O . SER A 1 82 ? 6.673 -8.219 -7.123 1.00 95.69 82 SER A O 1
ATOM 646 N N . TRP A 1 83 ? 4.896 -9.300 -7.953 1.00 93.94 83 TRP A N 1
ATOM 647 C CA . TRP A 1 83 ? 4.291 -9.602 -6.656 1.00 93.94 83 TRP A CA 1
ATOM 648 C C . TRP A 1 83 ? 5.244 -10.380 -5.734 1.00 93.94 83 TRP A C 1
ATOM 650 O O . TRP A 1 83 ? 5.416 -10.013 -4.571 1.00 93.94 83 TRP A O 1
ATOM 660 N N . ALA A 1 84 ? 5.879 -11.434 -6.255 1.00 95.44 84 ALA A N 1
ATOM 661 C CA . ALA A 1 84 ? 6.755 -12.297 -5.470 1.00 95.44 84 ALA A CA 1
ATOM 662 C C . ALA A 1 84 ? 7.980 -11.527 -4.964 1.00 95.44 84 ALA A C 1
ATOM 664 O O . ALA A 1 84 ? 8.358 -11.684 -3.806 1.00 95.44 84 ALA A O 1
ATOM 665 N N . ASP A 1 85 ? 8.538 -10.632 -5.785 1.00 96.12 85 ASP A N 1
ATOM 666 C CA . ASP A 1 85 ? 9.665 -9.783 -5.383 1.00 96.12 85 ASP A CA 1
ATOM 667 C C . ASP A 1 85 ? 9.310 -8.861 -4.218 1.00 96.12 85 ASP A C 1
ATOM 669 O O . ASP A 1 85 ? 10.163 -8.583 -3.376 1.00 96.12 85 ASP A O 1
ATOM 673 N N . VAL A 1 86 ? 8.073 -8.353 -4.174 1.00 97.06 86 VAL A N 1
ATOM 674 C CA . VAL A 1 86 ? 7.626 -7.488 -3.077 1.00 97.06 86 VAL A CA 1
ATOM 675 C C . VAL A 1 86 ? 7.432 -8.296 -1.800 1.00 97.06 86 VAL A C 1
ATOM 677 O O . VAL A 1 86 ? 7.923 -7.887 -0.750 1.00 97.06 86 VAL A O 1
ATOM 680 N N . VAL A 1 87 ? 6.744 -9.437 -1.881 1.00 94.94 87 VAL A N 1
ATOM 681 C CA . VAL A 1 87 ? 6.395 -10.245 -0.702 1.00 94.94 87 VAL A CA 1
ATOM 682 C C . VAL A 1 87 ? 7.611 -10.960 -0.115 1.00 94.94 87 VAL A C 1
ATOM 684 O O . VAL A 1 87 ? 7.804 -10.925 1.098 1.00 94.94 87 VAL A O 1
ATOM 687 N N . ASN A 1 88 ? 8.448 -11.578 -0.951 1.00 95.25 88 ASN A N 1
ATOM 688 C CA . ASN A 1 88 ? 9.598 -12.358 -0.485 1.00 95.25 88 ASN A CA 1
ATOM 689 C C . ASN A 1 88 ? 10.707 -11.473 0.091 1.00 95.25 88 ASN A C 1
ATOM 691 O O . ASN A 1 88 ? 11.439 -11.909 0.973 1.00 95.25 88 ASN A O 1
ATOM 695 N N . ALA A 1 89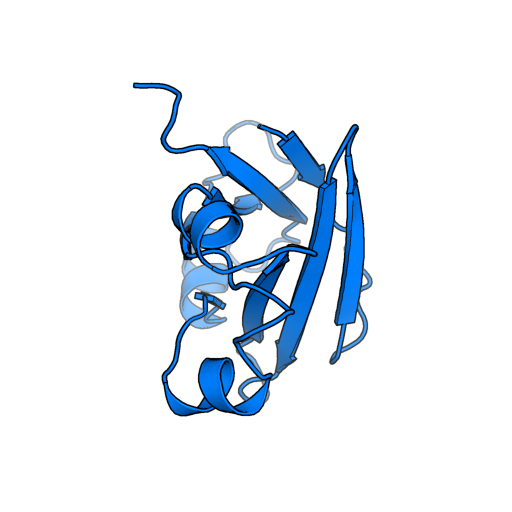 ? 10.831 -10.237 -0.400 1.00 95.50 89 ALA A N 1
ATOM 696 C CA . ALA A 1 89 ? 11.823 -9.276 0.079 1.00 95.50 89 ALA A CA 1
ATOM 697 C C . ALA A 1 89 ? 11.241 -8.221 1.037 1.00 95.50 89 ALA A C 1
ATOM 699 O O . ALA A 1 89 ? 11.908 -7.222 1.295 1.00 95.50 89 ALA A O 1
ATOM 700 N N . ASP A 1 90 ? 10.006 -8.413 1.512 1.00 94.75 90 ASP A N 1
ATOM 701 C CA . ASP A 1 90 ? 9.311 -7.534 2.464 1.00 94.75 90 ASP A CA 1
ATOM 702 C C . ASP A 1 90 ? 9.323 -6.041 2.071 1.00 94.75 90 ASP A C 1
ATOM 704 O O . ASP A 1 90 ? 9.498 -5.135 2.883 1.00 94.75 90 ASP A O 1
ATOM 708 N N . LYS A 1 91 ? 9.141 -5.748 0.778 1.00 95.44 91 LYS A N 1
ATOM 709 C CA . LYS A 1 91 ? 9.240 -4.382 0.228 1.00 95.44 91 LYS A CA 1
ATOM 710 C C . LYS A 1 91 ? 7.943 -3.576 0.376 1.00 95.44 91 LYS A C 1
ATOM 712 O O . LYS A 1 91 ? 7.607 -2.774 -0.496 1.00 95.44 91 LYS A O 1
ATOM 717 N N . GLY A 1 92 ? 7.189 -3.794 1.443 1.00 96.69 92 GLY A N 1
ATOM 718 C CA . GLY A 1 92 ? 5.880 -3.182 1.663 1.00 96.69 92 GLY A CA 1
ATOM 719 C C . GLY A 1 92 ? 5.757 -2.552 3.042 1.00 96.69 92 GLY A C 1
ATOM 720 O O . GLY A 1 92 ? 6.741 -2.164 3.666 1.00 96.69 92 GLY A O 1
ATOM 721 N N . ILE A 1 93 ? 4.519 -2.409 3.490 1.00 97.25 93 ILE A N 1
ATOM 722 C CA . ILE A 1 93 ? 4.148 -1.924 4.813 1.00 97.25 93 ILE A CA 1
ATOM 723 C C . ILE A 1 93 ? 3.377 -3.049 5.488 1.00 97.25 93 ILE A C 1
ATOM 725 O O . ILE A 1 93 ? 2.327 -3.464 4.998 1.00 97.25 93 ILE A O 1
ATOM 729 N N . LEU A 1 94 ? 3.895 -3.518 6.620 1.00 95.94 94 LEU A N 1
ATOM 730 C CA . LEU A 1 94 ? 3.184 -4.433 7.500 1.00 95.94 94 LEU A CA 1
ATOM 731 C C . LEU A 1 94 ? 2.344 -3.625 8.494 1.00 95.94 94 LEU A C 1
ATOM 733 O O . LEU A 1 94 ? 2.872 -2.958 9.385 1.00 95.94 94 LEU A O 1
ATOM 737 N N . LEU A 1 95 ? 1.030 -3.694 8.332 1.00 93.25 95 LEU A N 1
ATOM 738 C CA . LEU A 1 95 ? 0.042 -3.126 9.234 1.00 93.25 95 LEU A CA 1
ATOM 739 C C . LEU A 1 95 ? -0.289 -4.174 10.297 1.00 93.25 95 LEU A C 1
ATOM 741 O O . LEU A 1 95 ? -1.076 -5.089 10.054 1.00 93.25 95 LEU A O 1
ATOM 745 N N . LYS A 1 96 ? 0.353 -4.048 11.460 1.00 93.94 96 LYS A N 1
ATOM 746 C CA . LYS A 1 96 ? 0.158 -4.972 12.579 1.00 93.94 96 LYS A CA 1
ATOM 747 C C . LYS A 1 96 ? -1.080 -4.613 13.384 1.00 93.94 96 LYS A C 1
ATOM 749 O O . LYS A 1 96 ? -1.192 -3.470 13.839 1.00 93.94 96 LYS A O 1
ATOM 754 N N . LYS A 1 97 ? -1.942 -5.595 13.646 1.00 91.62 97 LYS A N 1
ATOM 755 C CA . LYS A 1 97 ? -3.145 -5.408 14.469 1.00 91.62 97 LYS A CA 1
ATOM 756 C C . LYS A 1 97 ? -2.813 -4.855 15.851 1.00 91.62 97 LYS A C 1
ATOM 758 O O . LYS A 1 97 ? -3.431 -3.886 16.269 1.00 91.62 97 LYS A O 1
ATOM 763 N N . GLU A 1 98 ? -1.781 -5.390 16.499 1.00 93.25 98 GLU A N 1
ATOM 764 C CA . GLU A 1 98 ? -1.336 -4.954 17.831 1.00 93.25 98 GLU A CA 1
ATOM 765 C C . GLU A 1 98 ? -1.053 -3.443 17.891 1.00 93.25 98 GLU A C 1
ATOM 767 O O . GLU A 1 98 ? -1.498 -2.756 18.807 1.00 93.25 98 GLU A O 1
ATOM 772 N N . ILE A 1 99 ? -0.366 -2.897 16.881 1.00 92.38 99 ILE A N 1
ATOM 773 C CA . ILE A 1 99 ? -0.022 -1.468 16.826 1.00 92.38 99 ILE A CA 1
ATOM 774 C C . ILE A 1 99 ? -1.285 -0.622 16.614 1.00 92.38 99 ILE A C 1
ATOM 776 O O . ILE A 1 99 ? -1.444 0.441 17.224 1.00 92.38 99 ILE A O 1
ATOM 780 N N . ILE A 1 100 ? -2.192 -1.095 15.756 1.00 91.06 100 ILE A N 1
ATOM 781 C CA . ILE A 1 100 ? -3.457 -0.419 15.454 1.00 91.06 100 ILE A CA 1
ATOM 782 C C . ILE A 1 100 ? -4.347 -0.406 16.702 1.00 91.06 100 ILE A C 1
ATOM 784 O O . ILE A 1 100 ? -4.837 0.652 17.091 1.00 91.06 100 ILE A O 1
ATOM 788 N N . GLU A 1 101 ? -4.514 -1.540 17.375 1.00 91.81 101 GLU A N 1
ATOM 789 C CA . GLU A 1 101 ? -5.332 -1.650 18.585 1.00 91.81 101 GLU A CA 1
ATOM 790 C C . GLU A 1 101 ? -4.747 -0.844 19.746 1.00 91.81 101 GLU A C 1
ATOM 792 O O . GLU A 1 101 ? -5.492 -0.127 20.418 1.00 91.81 101 GLU A O 1
ATOM 797 N N . ALA A 1 102 ? -3.424 -0.869 19.936 1.00 93.00 102 ALA A N 1
ATOM 798 C CA . ALA A 1 102 ? -2.757 -0.062 20.956 1.00 93.00 102 ALA A CA 1
ATOM 799 C C . ALA A 1 102 ? -2.971 1.445 20.739 1.00 93.00 102 ALA A C 1
ATOM 801 O O . ALA A 1 102 ? -3.140 2.197 21.701 1.00 93.00 102 ALA A O 1
ATOM 802 N N . THR A 1 103 ? -3.004 1.889 19.479 1.00 93.38 103 THR A N 1
ATOM 803 C CA . THR A 1 103 ? -3.147 3.312 19.141 1.00 93.38 103 THR A CA 1
ATOM 804 C C . THR A 1 103 ? -4.603 3.771 19.157 1.00 93.38 103 THR A C 1
ATOM 806 O O . THR A 1 103 ? -4.921 4.834 19.689 1.00 93.38 103 THR A O 1
ATOM 809 N N . PHE A 1 104 ? -5.504 2.968 18.593 1.00 92.62 104 PHE A N 1
ATOM 810 C CA . PHE A 1 104 ? -6.892 3.356 18.345 1.00 92.62 104 PHE A CA 1
ATOM 811 C C . PHE A 1 104 ? -7.893 2.754 19.328 1.00 92.62 104 PHE A C 1
ATOM 813 O O . PHE A 1 104 ? -9.067 3.110 19.268 1.00 92.62 104 PHE A O 1
ATOM 820 N N . LYS A 1 105 ? -7.464 1.880 20.247 1.00 91.25 105 LYS A N 1
ATOM 821 C CA . LYS A 1 105 ? -8.308 1.279 21.296 1.00 91.25 105 LYS A CA 1
ATOM 822 C C . LYS A 1 105 ? -9.587 0.644 20.729 1.00 91.25 105 LYS A C 1
ATOM 824 O O . LYS A 1 105 ? -10.683 0.913 21.213 1.00 91.25 105 LYS A O 1
ATOM 829 N N . ASN A 1 106 ? -9.440 -0.165 19.677 1.00 83.00 106 ASN A N 1
ATOM 830 C CA . ASN A 1 106 ? -10.529 -0.859 18.968 1.00 83.00 106 ASN A CA 1
ATOM 831 C C . ASN A 1 106 ? -11.555 0.052 18.269 1.00 83.00 106 ASN A C 1
ATOM 833 O O . ASN A 1 106 ? -12.650 -0.394 17.924 1.00 83.00 106 ASN A O 1
ATOM 837 N N . LYS A 1 107 ? -11.226 1.328 18.039 1.00 87.31 107 LYS A N 1
ATOM 838 C CA . LYS A 1 107 ? -12.058 2.213 17.217 1.00 87.31 107 LYS A CA 1
ATOM 839 C C . LYS A 1 107 ? -11.987 1.823 15.744 1.00 87.31 107 LYS A C 1
ATOM 841 O O . LYS A 1 107 ? -10.998 1.265 15.276 1.00 87.31 107 LYS A O 1
ATOM 846 N N . VAL A 1 108 ? -13.031 2.181 14.999 1.00 87.38 108 VAL A N 1
ATOM 847 C CA . VAL A 1 108 ? -13.041 2.059 13.538 1.00 87.38 108 VAL A CA 1
ATOM 848 C C . VAL A 1 108 ? -12.016 3.027 12.949 1.00 87.38 108 VAL A C 1
ATOM 850 O O . VAL A 1 108 ? -12.062 4.234 13.199 1.00 87.38 108 VAL A O 1
ATOM 853 N N . VAL A 1 109 ? -11.103 2.487 12.147 1.00 89.94 109 VAL A N 1
ATOM 854 C CA . VAL A 1 109 ? -10.001 3.228 11.533 1.00 89.94 109 VAL A CA 1
ATOM 855 C C . VAL A 1 109 ? -10.239 3.358 10.033 1.00 89.94 109 VAL A C 1
ATOM 857 O O . VAL A 1 109 ? -10.648 2.409 9.367 1.00 89.94 109 VAL A O 1
ATOM 860 N N . LYS A 1 110 ? -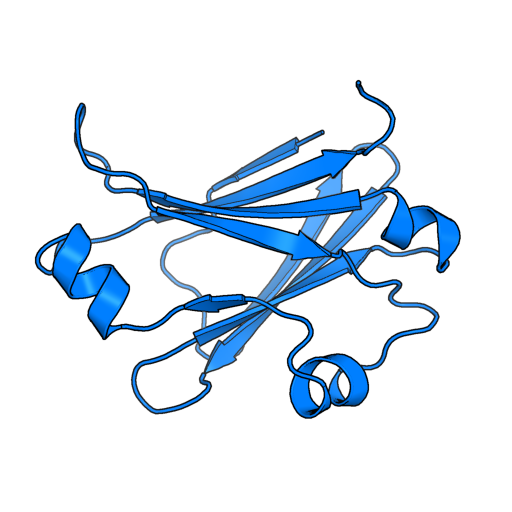9.964 4.543 9.494 1.00 91.44 110 LYS A N 1
ATOM 861 C CA . LYS A 1 110 ? -9.943 4.822 8.059 1.00 91.44 110 LYS A CA 1
ATOM 862 C C . LYS A 1 110 ? -8.509 4.763 7.552 1.00 91.44 110 LYS A C 1
ATOM 864 O O . LYS A 1 110 ? -7.601 5.283 8.202 1.00 91.44 110 LYS A O 1
ATOM 869 N N . LEU A 1 111 ? -8.328 4.174 6.374 1.00 92.50 111 LEU A N 1
ATOM 870 C CA . LEU A 1 111 ? -7.058 4.170 5.662 1.00 92.50 111 LEU A CA 1
ATOM 871 C C . LEU A 1 111 ? -7.044 5.300 4.635 1.00 92.50 111 LEU A C 1
ATOM 873 O O . LEU A 1 111 ? -7.848 5.309 3.710 1.00 92.50 111 LEU A O 1
ATOM 877 N N . GLN A 1 112 ? -6.097 6.215 4.770 1.00 94.12 112 GLN A N 1
ATOM 878 C CA . GLN A 1 112 ? -5.739 7.180 3.745 1.00 94.12 112 GLN A CA 1
ATOM 879 C C . GLN A 1 112 ? -4.470 6.723 3.029 1.00 94.12 112 GLN A C 1
ATOM 881 O O . GLN A 1 112 ? -3.514 6.255 3.649 1.00 94.12 112 GLN A O 1
ATOM 886 N N . VAL A 1 113 ? -4.454 6.889 1.714 1.00 95.44 113 VAL A N 1
ATOM 887 C CA . VAL A 1 113 ? -3.328 6.555 0.845 1.00 95.44 113 VAL A CA 1
ATOM 888 C C . VAL A 1 113 ? -2.857 7.821 0.164 1.00 95.44 113 VAL A C 1
ATOM 890 O O . VAL A 1 113 ? -3.651 8.559 -0.413 1.00 95.44 113 VAL A O 1
ATOM 893 N N . GLY A 1 114 ? -1.555 8.059 0.194 1.00 95.19 114 GLY A N 1
ATOM 894 C CA . GLY A 1 114 ? -0.930 9.178 -0.482 1.00 95.19 114 GLY A CA 1
ATOM 895 C C . GLY A 1 114 ? 0.339 8.790 -1.213 1.00 95.19 114 GLY A C 1
ATOM 896 O O . GLY A 1 114 ? 1.000 7.801 -0.896 1.00 95.19 114 GLY A O 1
ATOM 897 N N . VAL A 1 115 ? 0.695 9.615 -2.193 1.00 94.81 115 VAL A N 1
ATOM 898 C CA . VAL A 1 115 ? 1.959 9.502 -2.920 1.00 94.81 115 VAL A CA 1
ATOM 899 C C . VAL A 1 115 ? 2.628 10.850 -2.985 1.00 94.81 115 VAL A C 1
ATOM 901 O O . VAL A 1 115 ? 2.040 11.834 -3.445 1.00 94.81 115 VAL A O 1
ATOM 904 N N . THR A 1 116 ? 3.889 10.879 -2.570 1.00 93.25 116 THR A N 1
ATOM 905 C CA . THR A 1 116 ? 4.751 12.050 -2.711 1.00 93.25 116 THR A CA 1
ATOM 906 C C . THR A 1 116 ? 5.896 11.772 -3.678 1.00 93.25 116 THR A C 1
ATOM 908 O O . THR A 1 116 ? 6.320 10.626 -3.838 1.00 93.25 116 THR A O 1
ATOM 911 N N . SER A 1 117 ? 6.375 12.825 -4.336 1.00 88.62 117 SER A N 1
ATOM 912 C CA . SER A 1 117 ? 7.562 12.785 -5.187 1.00 88.62 117 SER A CA 1
ATOM 913 C C . SER A 1 117 ? 8.757 13.318 -4.405 1.00 88.62 117 SER A C 1
ATOM 915 O O . SER A 1 117 ? 8.632 14.287 -3.662 1.00 88.62 117 SER A O 1
ATOM 917 N N . LYS A 1 118 ? 9.933 12.726 -4.603 1.00 73.00 118 LYS A N 1
ATOM 918 C CA . LYS A 1 118 ? 11.203 13.246 -4.080 1.00 73.00 118 LYS A CA 1
ATOM 919 C C . LYS A 1 118 ? 11.607 14.580 -4.719 1.00 73.00 118 LYS A C 1
ATOM 921 O O . LYS A 1 118 ? 12.483 15.238 -4.187 1.00 73.00 118 LYS A O 1
ATOM 926 N N . ALA A 1 119 ? 10.977 14.981 -5.827 1.00 57.44 119 ALA A N 1
ATOM 927 C CA . ALA A 1 119 ? 11.286 16.222 -6.543 1.00 57.44 119 ALA A CA 1
ATOM 928 C C . ALA A 1 119 ? 10.793 17.506 -5.839 1.00 57.44 119 ALA A C 1
ATOM 930 O O . ALA A 1 119 ? 10.874 18.583 -6.417 1.00 57.44 119 ALA A O 1
ATOM 931 N N . THR A 1 120 ? 10.247 17.404 -4.624 1.00 41.66 120 THR A N 1
ATOM 932 C CA . THR A 1 120 ? 9.804 18.555 -3.825 1.00 41.66 120 THR A CA 1
ATOM 933 C C . THR A 1 120 ? 10.526 18.565 -2.476 1.00 41.66 120 THR A C 1
ATOM 935 O O . THR A 1 120 ? 9.917 18.324 -1.436 1.00 41.66 120 THR A O 1
ATOM 938 N N . GLN A 1 121 ? 11.840 18.787 -2.515 1.00 35.25 121 GLN A N 1
ATOM 939 C CA . GLN A 1 121 ? 12.637 19.402 -1.447 1.00 35.25 121 GLN A CA 1
ATOM 940 C C . GLN A 1 121 ? 13.731 20.246 -2.088 1.00 35.25 121 GLN A C 1
ATOM 942 O O . GLN A 1 121 ? 14.334 19.751 -3.067 1.00 35.25 121 GLN A O 1
#

Secondary structure (DSSP, 8-state):
-EEEEEPS---TT-EEEEEETTEEEEEEEEESSSS-EEEEEEESS-HHHHHTEEEEEEEE-SSTT---EEEEEEPEETTT--HHHHHHTT-SEEE-HHHHHHHHTT---EEEEEEEETT--

Sequence (121 aa):
QFTTDIPPCLPEHALITITTEGNVYFLKIIPKNDSDFFAWMWVLGGKFKAEALKLILTLRTSEVDSPELTFKSAVHSLASTSWADVVNADKGILLKKEIIEATFKNKVVKLQVGVTSKATQ

Foldseek 3Di:
DDKDWDDLDADQWDWDWDDDVPWIKIWTWHDPDPFKIWIAMEIADDDVVQQQKKKWKWKFAPDDPADIDIDIFTYHHPVPADPCNCVVVVRTDMGGRVVVCVRVVPGRIIIMMDMDGNVPD

Nearest PDB structures (foldseek):
  4i7c-assembly1_A  TM=7.202E-01  e=2.885E-05  Homo sapiens
  4i7d-assembly2_C  TM=6.702E-01  e=1.140E-05  Homo sapiens
  4i7c-assembly2_C  TM=6.702E-01  e=2.079E-05  Homo sapiens
  1k2f-assembly2_B-2  TM=6.968E-01  e=7.300E-05  Mus musculus
  4ruw-assembly1_A  TM=3.795E-01  e=1.991E+00  Beutenbergia cavernae DSM 12333

Solvent-accessible surface area (backbone atoms only — not comparable to full-atom values): 6864 Å² total; per-residue (Å²): 114,54,74,46,77,51,75,86,81,64,58,72,73,35,73,46,78,49,75,55,98,94,44,44,33,40,42,38,37,31,68,74,51,101,68,28,35,40,33,43,37,30,30,74,45,50,61,74,65,14,72,40,31,31,37,35,42,36,39,32,50,92,55,89,88,54,69,71,52,77,48,74,37,63,29,34,14,57,77,79,48,54,72,64,58,35,64,77,64,64,58,48,43,78,49,49,46,69,62,50,38,72,69,50,71,77,55,76,65,41,45,31,44,31,40,44,53,67,88,77,120